Protein AF-A0A925WAA0-F1 (afdb_monomer_lite)

Structure (mmCIF, N/CA/C/O backbone):
data_AF-A0A925WAA0-F1
#
_entry.id   AF-A0A925WAA0-F1
#
loop_
_atom_site.group_PDB
_atom_site.id
_atom_site.type_symbol
_atom_site.label_atom_id
_atom_site.label_alt_id
_atom_site.label_comp_id
_atom_site.label_asym_id
_atom_site.label_entity_id
_atom_site.label_seq_id
_atom_site.pdbx_PDB_ins_code
_atom_site.Cartn_x
_atom_site.Cartn_y
_atom_site.Cartn_z
_atom_site.occupancy
_atom_site.B_iso_or_equiv
_atom_site.auth_seq_id
_atom_site.auth_comp_id
_atom_site.auth_asym_id
_atom_site.auth_atom_id
_atom_site.pdbx_PDB_model_num
ATOM 1 N N . MET A 1 1 ? 19.142 10.114 0.966 1.00 38.34 1 MET A N 1
ATOM 2 C CA . MET A 1 1 ? 17.679 10.253 1.117 1.00 38.34 1 MET A CA 1
ATOM 3 C C . MET A 1 1 ? 17.241 9.354 2.256 1.00 38.34 1 MET A C 1
ATOM 5 O O . MET A 1 1 ? 17.525 8.166 2.205 1.00 38.34 1 MET A O 1
ATOM 9 N N . THR A 1 2 ? 16.641 9.911 3.304 1.00 42.75 2 THR A N 1
ATOM 10 C CA . THR A 1 2 ? 16.172 9.135 4.461 1.00 42.75 2 THR A CA 1
ATOM 11 C C . THR A 1 2 ? 14.696 8.835 4.245 1.00 42.75 2 THR A C 1
ATOM 13 O O . THR A 1 2 ? 13.903 9.764 4.123 1.00 42.75 2 THR A O 1
ATOM 16 N N . ALA A 1 3 ? 14.327 7.558 4.149 1.00 54.06 3 ALA A N 1
ATOM 17 C CA . ALA A 1 3 ? 12.924 7.166 4.087 1.00 54.06 3 ALA A CA 1
ATOM 18 C C . ALA A 1 3 ? 12.218 7.636 5.369 1.00 54.06 3 ALA A C 1
ATOM 20 O O . ALA A 1 3 ? 12.664 7.327 6.476 1.00 54.06 3 ALA A O 1
ATOM 21 N N . ALA A 1 4 ? 11.136 8.402 5.229 1.00 55.81 4 ALA A N 1
ATOM 22 C CA . ALA A 1 4 ? 10.292 8.739 6.363 1.00 55.81 4 ALA A CA 1
ATOM 23 C C . ALA A 1 4 ? 9.605 7.456 6.850 1.00 55.81 4 ALA A C 1
ATOM 25 O O . ALA A 1 4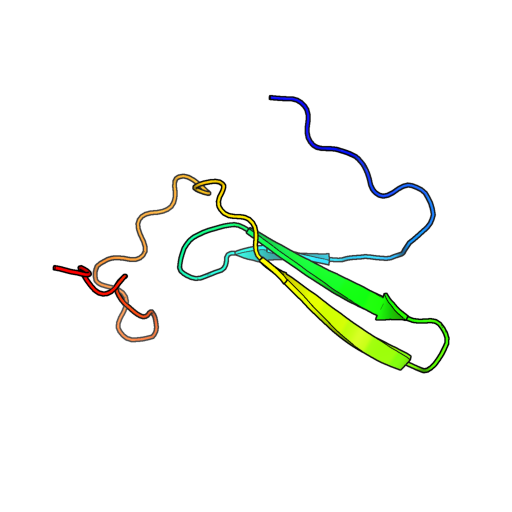 ? 8.881 6.801 6.102 1.00 55.81 4 ALA A O 1
ATOM 26 N N . LYS A 1 5 ? 9.857 7.076 8.103 1.00 57.56 5 LYS A N 1
ATOM 27 C CA . LYS A 1 5 ? 9.163 5.964 8.750 1.00 57.56 5 LYS A CA 1
ATOM 28 C C . LYS A 1 5 ? 7.765 6.444 9.137 1.00 57.56 5 LYS A C 1
ATOM 30 O O . LYS A 1 5 ? 7.648 7.346 9.961 1.00 57.56 5 LYS A O 1
ATOM 35 N N . LEU A 1 6 ? 6.719 5.835 8.578 1.00 62.16 6 LEU A N 1
ATOM 36 C CA . LEU A 1 6 ? 5.346 6.015 9.059 1.00 62.16 6 LEU A CA 1
ATOM 37 C C . LEU A 1 6 ? 5.231 5.333 10.430 1.00 62.16 6 LEU A C 1
ATOM 39 O O . LEU A 1 6 ? 4.973 4.135 10.534 1.00 62.16 6 LEU A O 1
ATOM 43 N N . THR A 1 7 ? 5.534 6.060 11.503 1.00 66.19 7 THR A N 1
ATOM 44 C CA . THR A 1 7 ? 5.447 5.529 12.867 1.00 66.19 7 THR A CA 1
ATOM 45 C C . THR A 1 7 ? 3.990 5.518 13.319 1.00 66.19 7 THR A C 1
ATOM 47 O O . THR A 1 7 ? 3.384 6.578 13.426 1.00 66.19 7 THR A O 1
ATOM 50 N N . GLY A 1 8 ? 3.444 4.332 13.602 1.00 78.69 8 GLY A N 1
ATOM 51 C CA . GLY A 1 8 ? 2.105 4.165 14.186 1.00 78.69 8 GLY A CA 1
ATOM 52 C C . GLY A 1 8 ? 1.022 3.638 13.240 1.00 78.69 8 GLY A C 1
ATOM 53 O O . GLY A 1 8 ? -0.080 3.374 13.702 1.00 78.69 8 GLY A O 1
ATOM 54 N N . VAL A 1 9 ? 1.327 3.429 11.956 1.00 84.25 9 VAL A N 1
ATOM 55 C CA . VAL A 1 9 ? 0.391 2.843 10.982 1.00 84.25 9 VAL A CA 1
ATOM 56 C C . VAL A 1 9 ? 0.978 1.540 10.449 1.00 84.25 9 VAL A C 1
ATOM 58 O O . VAL A 1 9 ? 2.092 1.532 9.918 1.00 84.25 9 VAL A O 1
ATOM 61 N N . ALA A 1 10 ? 0.248 0.434 10.611 1.00 89.56 10 ALA A N 1
ATOM 62 C CA . ALA A 1 10 ? 0.617 -0.837 9.995 1.00 89.56 10 ALA A CA 1
ATOM 63 C C . ALA A 1 10 ? 0.538 -0.692 8.470 1.00 89.56 10 ALA A C 1
ATOM 65 O O . ALA A 1 10 ? -0.478 -0.251 7.938 1.00 89.56 10 ALA A O 1
ATOM 66 N N . HIS A 1 11 ? 1.623 -1.025 7.779 1.00 90.25 11 HIS A N 1
ATOM 67 C CA . HIS A 1 11 ? 1.730 -0.846 6.337 1.00 90.25 11 HIS A CA 1
ATOM 68 C C . HIS A 1 11 ? 2.617 -1.919 5.709 1.00 90.25 11 HIS A C 1
ATOM 70 O O . HIS A 1 11 ? 3.472 -2.510 6.371 1.00 90.25 11 HIS A O 1
ATOM 76 N N . GLU A 1 12 ? 2.434 -2.120 4.410 1.00 91.50 12 GLU A N 1
ATOM 77 C CA . GLU A 1 12 ? 3.258 -2.970 3.558 1.00 91.50 12 GLU A CA 1
ATOM 78 C C . GLU A 1 12 ? 3.904 -2.120 2.455 1.00 91.50 12 GLU A C 1
ATOM 80 O O . GLU A 1 12 ? 3.275 -1.211 1.911 1.00 91.50 12 GLU A O 1
ATOM 85 N N . VAL A 1 13 ? 5.158 -2.418 2.107 1.00 89.69 13 VAL A N 1
ATOM 86 C CA . VAL A 1 13 ? 5.860 -1.778 0.986 1.00 89.69 13 VAL A CA 1
ATOM 87 C C . VAL A 1 13 ? 5.961 -2.765 -0.174 1.00 89.69 13 VAL A C 1
ATOM 89 O O . VAL A 1 13 ? 6.517 -3.850 -0.021 1.00 89.69 13 VAL A O 1
ATOM 92 N N . ARG A 1 14 ? 5.457 -2.372 -1.347 1.00 88.56 14 ARG A N 1
ATOM 93 C CA . ARG A 1 14 ? 5.423 -3.177 -2.575 1.00 88.56 14 ARG A CA 1
ATOM 94 C C . ARG A 1 14 ? 6.172 -2.491 -3.719 1.00 88.56 14 ARG A C 1
ATOM 96 O O . ARG A 1 14 ? 6.326 -1.269 -3.758 1.00 88.56 14 ARG A O 1
ATOM 103 N N . LEU A 1 15 ? 6.610 -3.292 -4.689 1.00 84.50 15 LEU A N 1
ATOM 104 C CA . LEU A 1 15 ? 7.164 -2.800 -5.952 1.00 84.50 15 LEU A CA 1
ATOM 105 C C . LEU A 1 15 ? 6.030 -2.433 -6.912 1.00 84.50 15 LEU A C 1
ATOM 107 O O . LEU A 1 15 ? 5.318 -3.317 -7.389 1.00 84.50 15 LEU A O 1
ATOM 111 N N . GLY A 1 16 ? 5.908 -1.148 -7.234 1.00 78.69 16 GLY A N 1
ATOM 112 C CA . GLY A 1 16 ? 5.039 -0.668 -8.301 1.00 78.69 16 GLY A CA 1
ATOM 113 C C . GLY A 1 16 ? 5.692 -0.757 -9.681 1.00 78.69 16 GLY A C 1
ATOM 114 O O . GLY A 1 16 ? 6.767 -1.329 -9.864 1.00 78.69 16 GLY A O 1
ATOM 115 N N . THR A 1 17 ? 5.012 -0.187 -10.673 1.00 74.12 17 THR A N 1
ATOM 116 C CA . THR A 1 17 ? 5.492 -0.125 -12.062 1.00 74.12 17 THR A CA 1
ATOM 117 C C . THR A 1 17 ? 6.534 0.977 -12.273 1.00 74.12 17 THR A C 1
ATOM 119 O O . THR A 1 17 ? 7.454 0.801 -13.063 1.00 74.12 17 THR A O 1
ATOM 122 N N . LEU A 1 18 ? 6.390 2.112 -11.580 1.00 73.56 18 LEU A N 1
ATOM 123 C CA . LEU A 1 18 ? 7.229 3.309 -11.758 1.00 73.56 18 LEU A CA 1
ATOM 124 C C . LEU A 1 18 ? 8.039 3.682 -10.504 1.00 73.56 18 LEU A C 1
ATOM 126 O O . LEU A 1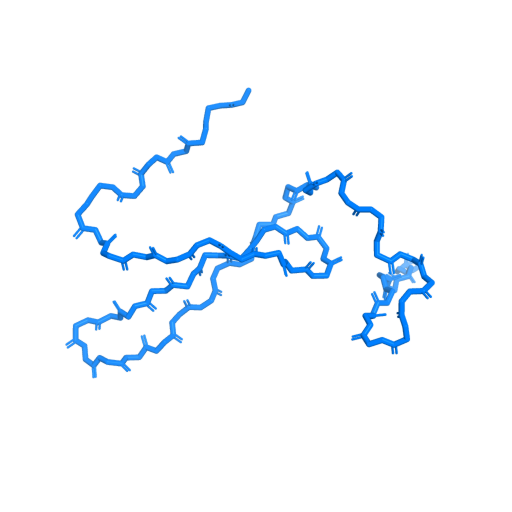 18 ? 8.888 4.566 -10.561 1.00 73.56 18 LEU A O 1
ATOM 130 N N . GLY A 1 19 ? 7.760 3.039 -9.373 1.00 79.88 19 GLY A N 1
ATOM 131 C CA . GLY A 1 19 ? 8.244 3.444 -8.059 1.00 79.88 19 GLY A CA 1
ATOM 132 C C . GLY A 1 19 ? 7.645 2.575 -6.957 1.00 79.88 19 GLY A C 1
ATOM 133 O O . GLY A 1 19 ? 6.986 1.566 -7.229 1.00 79.88 19 GLY A O 1
ATOM 134 N N . TRP A 1 20 ? 7.903 2.927 -5.705 1.00 87.69 20 TRP A N 1
ATOM 135 C CA . TRP A 1 20 ? 7.419 2.168 -4.550 1.00 87.69 20 TRP A CA 1
ATOM 136 C C . TRP A 1 20 ? 5.932 2.426 -4.289 1.00 87.69 20 TRP A C 1
ATOM 138 O O . TRP A 1 20 ? 5.446 3.536 -4.507 1.00 87.69 20 TRP A O 1
ATOM 148 N N . VAL A 1 21 ? 5.229 1.412 -3.782 1.00 90.31 21 VAL A N 1
ATOM 149 C CA . VAL A 1 21 ? 3.848 1.532 -3.296 1.00 90.31 21 VAL A CA 1
ATOM 150 C C . VAL A 1 21 ? 3.821 1.228 -1.809 1.00 90.31 21 VAL A C 1
ATOM 152 O O . VAL A 1 21 ? 4.320 0.186 -1.390 1.00 90.31 21 VAL A O 1
ATOM 155 N N . VAL A 1 22 ? 3.228 2.115 -1.018 1.00 91.38 22 VAL A N 1
ATOM 156 C CA . VAL A 1 22 ? 2.903 1.845 0.386 1.00 91.38 22 VAL A CA 1
ATOM 157 C C . VAL A 1 22 ? 1.413 1.557 0.480 1.00 91.38 22 VAL A C 1
ATOM 159 O O . VAL A 1 22 ? 0.606 2.374 0.036 1.00 91.38 22 VAL A O 1
ATOM 162 N N . VAL A 1 23 ? 1.065 0.404 1.045 1.00 93.44 23 VAL A N 1
ATOM 163 C CA . VAL A 1 23 ? -0.319 -0.034 1.246 1.00 93.44 23 VAL A CA 1
ATOM 164 C C . VAL A 1 23 ? -0.621 -0.057 2.736 1.00 93.44 23 VAL A C 1
ATOM 166 O O . VAL A 1 23 ? 0.144 -0.630 3.513 1.00 93.44 23 VAL A O 1
ATOM 169 N N . PHE A 1 24 ? -1.720 0.569 3.141 1.00 93.69 24 PHE A N 1
ATOM 170 C CA . PHE A 1 24 ? -2.224 0.536 4.514 1.00 93.69 24 PHE A CA 1
ATOM 171 C C . PHE A 1 24 ? -3.742 0.705 4.532 1.00 93.69 24 PHE A C 1
ATOM 173 O O . PHE A 1 24 ? -4.344 1.089 3.531 1.00 93.69 24 PHE A O 1
ATOM 180 N N . GLN A 1 25 ? -4.342 0.396 5.677 1.00 94.75 25 GLN A N 1
ATOM 181 C CA . GLN A 1 25 ? -5.771 0.559 5.927 1.00 94.75 25 GLN A CA 1
ATOM 182 C C . GLN A 1 25 ? -5.991 1.801 6.791 1.00 94.75 25 GLN A C 1
ATOM 184 O O . GLN A 1 25 ? -5.230 2.033 7.738 1.00 94.75 25 GLN A O 1
ATOM 189 N N . ASP A 1 26 ? -7.014 2.592 6.480 1.00 90.88 26 ASP A N 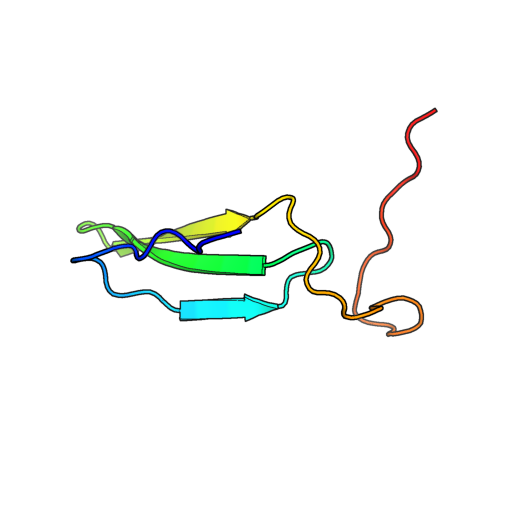1
ATOM 190 C CA . ASP A 1 26 ? -7.534 3.570 7.436 1.00 90.88 26 ASP A CA 1
ATOM 191 C C . ASP A 1 26 ? -8.377 2.872 8.534 1.00 90.88 26 ASP A C 1
ATOM 193 O O . ASP A 1 26 ? -8.627 1.663 8.451 1.00 90.88 26 ASP A O 1
ATOM 197 N N . PRO A 1 27 ? -8.791 3.581 9.601 1.00 91.94 27 PRO A N 1
ATOM 198 C CA . PRO A 1 27 ? -9.584 2.983 10.678 1.00 91.94 27 PRO A CA 1
ATOM 199 C C . PRO A 1 27 ? -10.937 2.405 10.241 1.00 91.94 27 PRO A C 1
ATOM 201 O O . PRO A 1 27 ? -11.470 1.546 10.942 1.00 91.94 27 PRO A O 1
ATOM 204 N N . ASP A 1 28 ? -11.471 2.857 9.106 1.00 95.25 28 ASP A N 1
ATOM 205 C CA . ASP A 1 28 ? -12.754 2.417 8.560 1.00 95.25 28 ASP A CA 1
ATOM 206 C C . ASP A 1 28 ? -12.595 1.206 7.615 1.00 95.25 28 ASP A C 1
ATOM 208 O O . ASP A 1 28 ? -13.585 0.612 7.185 1.00 95.25 28 ASP A O 1
ATOM 212 N N . GLY A 1 29 ? -11.353 0.790 7.333 1.00 91.62 29 GLY A N 1
ATOM 213 C CA . GLY A 1 29 ? -11.023 -0.364 6.496 1.00 91.62 29 GLY A CA 1
ATOM 214 C C . GLY A 1 29 ? -10.883 -0.044 5.006 1.00 91.62 29 GLY A C 1
ATOM 215 O O . GLY A 1 29 ? -11.004 -0.952 4.180 1.00 91.62 29 GLY A O 1
ATOM 216 N N . LEU A 1 30 ? -10.659 1.223 4.643 1.00 95.69 30 LEU A N 1
ATOM 217 C CA . LEU A 1 30 ? -10.330 1.610 3.273 1.00 95.69 30 LEU A CA 1
ATOM 218 C C . LEU A 1 30 ? -8.851 1.339 2.970 1.00 95.69 30 LEU A C 1
ATOM 220 O O . LEU A 1 30 ? -7.957 1.874 3.630 1.00 95.69 30 LEU A O 1
ATOM 224 N N . GLU A 1 31 ? -8.593 0.576 1.904 1.00 95.69 31 GLU A N 1
ATOM 225 C CA . GLU A 1 31 ? -7.232 0.302 1.444 1.00 95.69 31 GLU A CA 1
ATOM 226 C C . GLU A 1 31 ? -6.672 1.495 0.657 1.00 95.69 31 GLU A C 1
ATOM 228 O O . GLU A 1 31 ? -7.177 1.863 -0.406 1.00 95.69 31 GLU A O 1
ATOM 233 N N . ILE A 1 32 ? -5.591 2.085 1.165 1.00 93.31 32 ILE A N 1
ATOM 234 C CA . ILE A 1 32 ? -4.933 3.254 0.580 1.00 93.31 32 ILE A CA 1
ATOM 235 C C . ILE A 1 32 ? -3.611 2.832 -0.057 1.00 93.31 32 ILE A C 1
ATOM 237 O O . ILE A 1 32 ? -2.771 2.196 0.580 1.00 93.31 32 ILE A O 1
ATOM 241 N N . HIS A 1 33 ? -3.412 3.224 -1.319 1.00 93.12 33 HIS A N 1
ATOM 242 C CA . HIS A 1 33 ? -2.190 2.970 -2.089 1.00 93.12 33 HIS A CA 1
ATOM 243 C C . HIS A 1 33 ? -1.458 4.290 -2.339 1.00 93.12 33 HIS A C 1
ATOM 245 O O . HIS A 1 33 ? -1.892 5.106 -3.153 1.00 93.12 33 HIS A O 1
ATOM 251 N N . LEU A 1 34 ? -0.327 4.504 -1.667 1.00 90.25 34 LEU A N 1
ATOM 252 C CA . LEU A 1 34 ? 0.534 5.661 -1.910 1.00 90.25 34 LEU A CA 1
ATOM 253 C C . LEU A 1 34 ? 1.659 5.293 -2.870 1.00 90.25 34 LEU A C 1
ATOM 255 O O . LEU A 1 34 ? 2.554 4.523 -2.525 1.00 90.25 34 LEU A O 1
ATOM 259 N N . TYR A 1 35 ? 1.633 5.892 -4.057 1.00 87.81 35 TYR A N 1
ATOM 260 C CA . TYR A 1 35 ? 2.707 5.777 -5.037 1.00 87.81 35 TYR A CA 1
ATOM 261 C C . TYR A 1 35 ? 3.774 6.843 -4.810 1.00 87.81 35 TYR A C 1
ATOM 263 O O . TYR A 1 35 ? 3.479 8.041 -4.777 1.00 87.81 35 TYR A O 1
ATOM 271 N N . SER A 1 36 ? 5.033 6.418 -4.718 1.00 80.94 36 SER A N 1
ATOM 272 C CA . SER A 1 36 ? 6.160 7.341 -4.774 1.00 80.94 36 SER A CA 1
ATOM 273 C C . SER A 1 36 ? 6.538 7.658 -6.224 1.00 80.94 36 SER A C 1
ATOM 275 O O . SER A 1 36 ? 6.371 6.843 -7.132 1.00 80.94 36 SER A O 1
ATOM 277 N N . ARG A 1 37 ? 7.098 8.855 -6.434 1.00 75.25 37 ARG A N 1
ATOM 278 C CA . ARG A 1 37 ? 7.834 9.199 -7.666 1.00 75.25 37 ARG A CA 1
ATOM 279 C C . ARG A 1 37 ? 9.309 8.776 -7.603 1.00 75.25 37 ARG A C 1
ATOM 281 O O . ARG A 1 37 ? 10.065 9.073 -8.519 1.00 75.25 37 ARG A O 1
ATOM 288 N N . GLU A 1 38 ? 9.718 8.127 -6.515 1.00 77.25 38 GLU A N 1
ATOM 289 C CA . GLU A 1 38 ? 11.092 7.677 -6.314 1.00 77.25 38 GLU A CA 1
ATOM 290 C C . GLU A 1 38 ? 11.322 6.378 -7.090 1.00 77.25 38 GLU A C 1
ATOM 292 O O . GLU A 1 38 ? 10.600 5.394 -6.896 1.00 77.25 38 GLU A O 1
ATOM 297 N N . HIS A 1 39 ? 12.346 6.357 -7.942 1.00 71.12 39 HIS A N 1
ATOM 298 C CA . HIS A 1 39 ? 12.700 5.163 -8.701 1.00 71.12 39 HIS A CA 1
ATOM 299 C C . HIS A 1 39 ? 13.203 4.05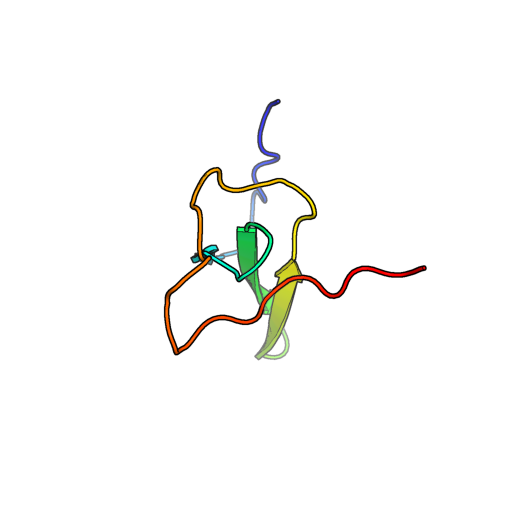6 -7.762 1.00 71.12 39 HIS A C 1
ATOM 301 O O . HIS A 1 39 ? 14.161 4.236 -7.016 1.00 71.12 39 HIS A O 1
ATOM 307 N N . HIS A 1 40 ? 12.615 2.861 -7.849 1.00 69.50 40 HIS A N 1
ATOM 308 C CA . HIS A 1 40 ? 13.045 1.691 -7.066 1.00 69.50 40 HIS A CA 1
ATOM 309 C C . HIS A 1 40 ? 14.259 0.950 -7.660 1.00 69.50 40 HIS A C 1
ATOM 311 O O . HIS A 1 40 ? 14.588 -0.144 -7.209 1.00 69.50 40 HIS A O 1
ATOM 317 N N . GLY A 1 41 ? 14.898 1.493 -8.707 1.00 68.12 41 GLY A N 1
ATOM 318 C CA . GLY A 1 41 ? 16.101 0.914 -9.331 1.00 68.12 41 GLY A CA 1
ATOM 319 C C . GLY A 1 41 ? 15.910 -0.466 -9.981 1.00 68.12 41 GLY A C 1
ATOM 320 O O . GLY A 1 41 ? 16.881 -1.109 -10.356 1.00 68.12 41 GLY A O 1
ATOM 321 N N . GLN A 1 42 ? 14.663 -0.917 -10.115 1.00 67.62 42 GLN A N 1
ATOM 322 C CA . GLN A 1 42 ? 14.294 -2.141 -10.829 1.00 67.62 42 GLN A CA 1
ATOM 323 C C . GLN A 1 42 ? 13.823 -1.721 -12.212 1.00 67.62 42 GLN A C 1
ATOM 325 O O . GLN A 1 42 ? 12.940 -0.868 -12.292 1.00 67.62 42 GLN A O 1
ATOM 330 N N . ASP A 1 43 ? 14.395 -2.301 -13.263 1.00 60.19 43 ASP A N 1
ATOM 331 C CA . ASP A 1 43 ? 13.918 -2.107 -14.628 1.00 60.19 43 ASP A CA 1
ATOM 332 C C . ASP A 1 43 ? 12.742 -3.067 -14.888 1.00 60.19 43 ASP A C 1
ATOM 334 O O . ASP A 1 43 ? 12.942 -4.285 -14.919 1.00 60.19 43 ASP A O 1
ATOM 338 N N . PRO A 1 44 ? 11.495 -2.579 -15.015 1.00 61.78 44 PRO A N 1
ATOM 339 C CA . PRO A 1 44 ? 10.365 -3.424 -15.361 1.00 61.78 44 PRO A CA 1
ATOM 340 C C . PRO A 1 44 ? 10.227 -3.621 -16.879 1.00 61.78 44 PRO A C 1
ATOM 342 O O . PRO A 1 44 ? 9.343 -4.370 -17.302 1.00 61.78 44 PRO A O 1
ATOM 345 N N . VAL A 1 45 ? 11.052 -2.957 -17.703 1.00 54.56 45 VAL A N 1
ATOM 346 C CA . VAL A 1 45 ? 10.968 -3.021 -19.164 1.00 54.56 45 VAL A CA 1
ATOM 347 C C . VAL A 1 45 ? 11.201 -4.459 -19.628 1.00 54.56 45 VAL A C 1
ATOM 349 O O . VAL A 1 45 ? 12.220 -5.078 -19.341 1.00 54.56 45 VAL A O 1
ATOM 352 N N . GLY A 1 46 ? 10.223 -4.998 -20.360 1.00 56.44 46 GLY A N 1
ATOM 353 C CA . GLY A 1 46 ? 10.278 -6.350 -20.921 1.00 56.44 46 GLY A CA 1
ATOM 354 C C . GLY A 1 46 ? 9.537 -7.422 -20.119 1.00 56.44 46 GLY A C 1
ATOM 355 O O . GLY A 1 46 ? 9.454 -8.552 -20.596 1.00 56.44 46 GLY A O 1
ATOM 356 N N . ARG A 1 47 ? 8.943 -7.103 -18.957 1.00 61.03 47 ARG A N 1
ATOM 357 C CA . ARG A 1 47 ? 7.993 -8.021 -18.309 1.00 61.03 47 ARG A CA 1
ATOM 358 C C . ARG A 1 47 ? 6.582 -7.852 -18.890 1.00 61.03 47 ARG A C 1
ATOM 360 O O . ARG A 1 47 ? 6.070 -6.733 -18.884 1.00 61.03 47 ARG A O 1
ATOM 367 N N . PRO A 1 48 ? 5.943 -8.929 -19.384 1.00 62.88 48 PRO A N 1
ATOM 368 C CA . PRO A 1 48 ? 4.667 -8.838 -20.099 1.00 62.88 48 PRO A CA 1
ATOM 369 C C . PRO A 1 48 ? 3.494 -8.337 -19.238 1.00 62.88 48 PRO A C 1
ATOM 371 O O . PRO A 1 48 ? 2.492 -7.896 -19.787 1.00 62.88 48 PRO A O 1
ATOM 374 N N . ASP A 1 49 ? 3.613 -8.375 -17.909 1.00 65.62 49 ASP A N 1
ATOM 375 C CA . ASP A 1 49 ? 2.600 -7.939 -16.944 1.00 65.62 49 ASP A CA 1
ATOM 376 C C . ASP A 1 49 ? 2.781 -6.492 -16.446 1.00 65.62 49 ASP A C 1
ATOM 378 O O . ASP A 1 49 ? 1.977 -6.019 -15.641 1.00 65.62 49 ASP A O 1
ATOM 382 N N . ARG A 1 50 ? 3.811 -5.759 -16.902 1.00 62.69 50 ARG A N 1
ATOM 383 C CA . ARG A 1 50 ? 4.093 -4.396 -16.422 1.00 62.69 50 ARG A CA 1
ATOM 384 C C . ARG A 1 50 ? 3.974 -3.329 -17.505 1.00 62.69 50 ARG A C 1
ATOM 386 O O . ARG A 1 50 ? 4.530 -3.434 -18.594 1.00 62.69 50 ARG A O 1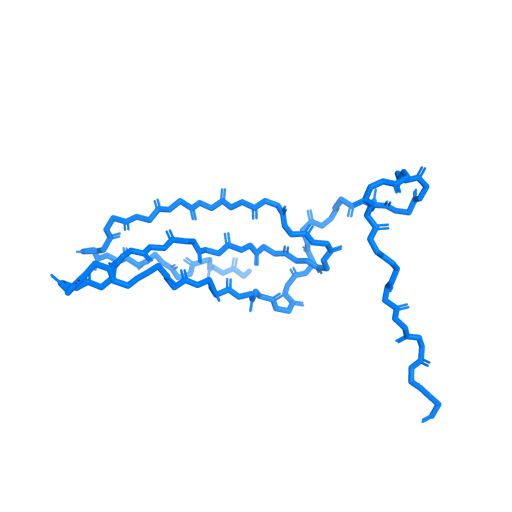
ATOM 393 N N . GLY A 1 51 ? 3.262 -2.256 -17.158 1.00 62.66 51 GLY A N 1
ATOM 394 C CA . GLY A 1 51 ? 3.081 -1.086 -18.014 1.00 62.66 51 GLY A CA 1
ATOM 395 C C . GLY A 1 51 ? 4.378 -0.301 -18.232 1.00 62.66 51 GLY A C 1
ATOM 396 O O . GLY A 1 51 ? 5.271 -0.281 -17.387 1.00 62.66 51 GLY A O 1
ATOM 397 N N . ARG A 1 52 ? 4.472 0.384 -19.370 1.00 64.56 52 ARG A N 1
ATOM 398 C CA . ARG A 1 52 ? 5.557 1.325 -19.675 1.00 64.56 52 ARG A CA 1
ATOM 399 C C . ARG A 1 52 ? 5.107 2.748 -19.324 1.00 64.56 52 ARG A C 1
ATOM 401 O O . ARG A 1 52 ? 3.957 3.071 -19.621 1.00 64.56 52 ARG A O 1
ATOM 408 N N . PRO A 1 53 ? 5.968 3.618 -18.761 1.00 61.19 53 PRO A N 1
ATOM 409 C CA . PRO A 1 53 ? 5.641 5.036 -18.674 1.00 61.19 53 PRO A CA 1
ATOM 410 C C . PRO A 1 53 ? 5.349 5.594 -20.073 1.00 61.19 53 PRO A C 1
ATOM 412 O O . PRO A 1 53 ? 6.151 5.428 -20.995 1.00 61.19 53 PRO A O 1
ATOM 415 N N . ALA A 1 54 ? 4.187 6.226 -20.235 1.00 66.31 54 ALA A N 1
ATOM 416 C CA . ALA A 1 54 ? 3.850 6.938 -21.458 1.00 66.31 54 ALA A CA 1
ATOM 417 C C . ALA A 1 54 ? 4.713 8.203 -21.543 1.00 66.31 54 ALA A C 1
ATOM 419 O O . ALA A 1 54 ? 4.768 8.989 -20.596 1.00 66.31 54 ALA A O 1
ATOM 420 N N . ALA A 1 55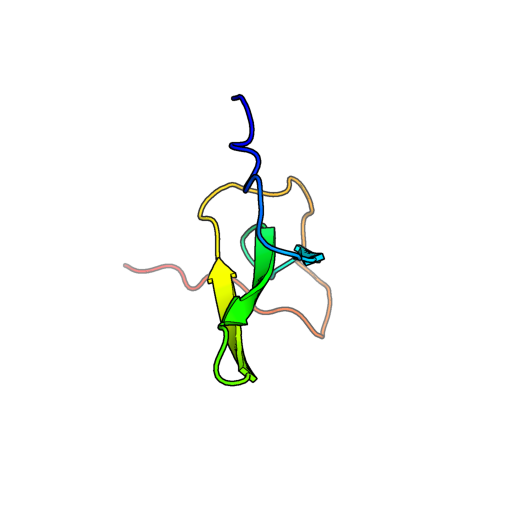 ? 5.402 8.394 -22.668 1.00 65.75 55 ALA A N 1
ATOM 421 C CA . ALA A 1 55 ? 6.071 9.655 -22.946 1.00 65.75 55 ALA A CA 1
ATOM 422 C C . ALA A 1 55 ? 4.990 10.716 -23.193 1.00 65.75 55 ALA A C 1
ATOM 424 O O . ALA A 1 55 ? 4.248 10.625 -24.169 1.00 65.75 55 ALA A O 1
ATOM 425 N N . HIS A 1 56 ? 4.875 11.694 -22.297 1.00 54.22 56 HIS A N 1
ATOM 426 C CA . HIS A 1 56 ? 4.097 12.896 -22.573 1.00 54.22 56 HIS A CA 1
ATOM 427 C C . HIS A 1 56 ? 4.942 13.829 -23.450 1.00 54.22 56 HIS A C 1
ATOM 429 O O . HIS A 1 56 ? 6.108 14.071 -23.136 1.00 54.22 56 HIS A O 1
ATOM 435 N N . SER A 1 57 ? 4.359 14.257 -24.576 1.00 47.25 57 SER A N 1
ATOM 436 C CA . SER A 1 57 ? 4.914 15.248 -25.515 1.00 47.25 57 SER A CA 1
ATOM 437 C C . SER A 1 57 ? 4.783 16.666 -24.975 1.00 47.25 57 SER A C 1
ATOM 439 O O . SER A 1 57 ? 3.781 16.916 -24.266 1.00 47.25 57 SER A O 1
#

Secondary structure (DSSP, 8-state):
-PPPP-TTS-EEEEE-SSSEEEEEE-TT--EEEEE-SS--S---TT-TTSPPPP---

pLDDT: mean 74.98, std 15.51, range [38.34, 95.69]

Foldseek 3Di:
DDDDDPPPFDWDWDDAQQAIWIWGADPVGDIDIDGDNDGPPDDPPPPPPHDDDDDDD

Sequence (57 aa):
MTAAKLTGVAHEVRLGTLGWVVVFQDPDGLEIHLYSREHHGQDPVGRPDRGRPAAHS

Radius of gyration: 13.83 Å; chains: 1; bounding box: 30×24×40 Å